Protein AF-A0AAE0RX62-F1 (afdb_monomer)

Radius of gyration: 22.33 Å; Cα contacts (8 Å, |Δi|>4): 60; chains: 1; bounding box: 83×21×32 Å

Structure (mmCIF, N/CA/C/O backbone):
data_AF-A0AAE0RX62-F1
#
_entry.id   AF-A0AAE0RX62-F1
#
loop_
_atom_site.group_PDB
_atom_site.id
_atom_site.type_symbol
_atom_site.label_atom_id
_atom_site.label_alt_id
_atom_site.label_comp_id
_atom_site.label_asym_id
_atom_site.label_entity_id
_atom_site.label_seq_id
_atom_site.pdbx_PDB_ins_code
_atom_site.Cartn_x
_atom_site.Cartn_y
_atom_site.Cartn_z
_atom_site.occupancy
_atom_site.B_iso_or_equiv
_atom_site.auth_seq_id
_atom_site.auth_comp_id
_atom_site.auth_asym_id
_atom_site.auth_atom_id
_atom_site.pdbx_PDB_model_num
ATOM 1 N N . MET A 1 1 ? -15.474 -5.622 -11.673 1.00 45.38 1 MET A N 1
ATOM 2 C CA . MET A 1 1 ? -14.135 -5.740 -11.060 1.00 45.38 1 MET A CA 1
ATOM 3 C C . MET A 1 1 ? -13.183 -6.149 -12.169 1.00 45.38 1 MET A C 1
ATOM 5 O O . MET A 1 1 ? -13.268 -7.277 -12.628 1.00 45.38 1 MET A O 1
ATOM 9 N N . VAL A 1 2 ? -12.400 -5.195 -12.672 1.00 51.94 2 VAL A N 1
ATOM 10 C CA . VAL A 1 2 ? -11.495 -5.334 -13.825 1.00 51.94 2 VAL A CA 1
ATOM 11 C C . VAL A 1 2 ? -10.075 -5.221 -13.276 1.00 51.94 2 VAL A C 1
ATOM 13 O O . VAL A 1 2 ? -9.502 -4.144 -13.262 1.00 51.94 2 VAL A O 1
ATOM 16 N N . LEU A 1 3 ? -9.563 -6.301 -12.684 1.00 55.66 3 LEU A N 1
ATOM 17 C CA . LEU A 1 3 ? -8.191 -6.352 -12.143 1.00 55.66 3 LEU A CA 1
ATOM 18 C C . LEU A 1 3 ? -7.358 -7.472 -12.789 1.00 55.66 3 LEU A C 1
ATOM 20 O O . LEU A 1 3 ? -6.252 -7.754 -12.350 1.00 55.66 3 LEU A O 1
ATOM 24 N N . THR A 1 4 ? -7.900 -8.142 -13.808 1.00 56.38 4 THR A N 1
ATOM 25 C CA . THR A 1 4 ? -7.291 -9.318 -14.453 1.00 56.38 4 THR A CA 1
ATOM 26 C C . THR A 1 4 ? -7.075 -9.134 -15.953 1.00 56.38 4 THR A C 1
ATOM 28 O O . THR A 1 4 ? -6.808 -10.109 -16.646 1.00 56.38 4 THR A O 1
ATOM 31 N N . GLN A 1 5 ? -7.242 -7.920 -16.480 1.00 55.84 5 GLN A N 1
ATOM 32 C CA . GLN A 1 5 ? -7.119 -7.676 -17.913 1.00 55.84 5 GLN A CA 1
ATOM 33 C C . GLN A 1 5 ? -5.679 -7.262 -18.228 1.00 55.84 5 GLN A C 1
ATOM 35 O O . GLN A 1 5 ? -5.209 -6.245 -17.729 1.00 55.84 5 GLN A O 1
ATOM 40 N N . GLU A 1 6 ? -4.985 -8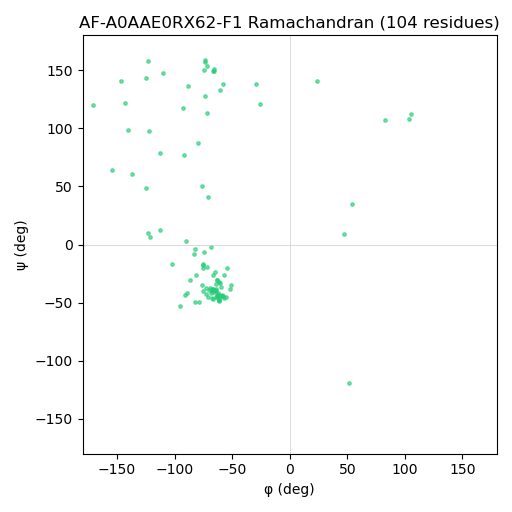.064 -19.038 1.00 57.81 6 GLU A N 1
ATOM 41 C CA . GLU A 1 6 ? -3.573 -7.860 -19.406 1.00 57.81 6 GLU A CA 1
ATOM 42 C C . GLU A 1 6 ? -3.328 -6.620 -20.294 1.00 57.81 6 GLU A C 1
ATOM 44 O O . GLU A 1 6 ? -2.184 -6.293 -20.586 1.00 57.81 6 GLU A O 1
ATOM 49 N N . GLU A 1 7 ? -4.391 -5.899 -20.670 1.00 56.56 7 GLU A N 1
ATOM 50 C CA . GLU A 1 7 ? -4.368 -4.671 -21.476 1.00 56.56 7 GLU A CA 1
ATOM 51 C C . GLU A 1 7 ? -5.082 -3.508 -20.762 1.00 56.56 7 GLU A C 1
ATOM 53 O O . GLU A 1 7 ? -5.941 -2.832 -21.330 1.00 56.56 7 GLU A O 1
ATOM 58 N N . LEU A 1 8 ? -4.778 -3.263 -19.484 1.00 63.25 8 LEU A N 1
ATOM 59 C CA . LEU A 1 8 ? -5.086 -1.950 -18.918 1.00 63.25 8 LEU A CA 1
ATOM 60 C C . LEU A 1 8 ? -4.086 -0.957 -19.529 1.00 63.25 8 LEU A C 1
ATOM 62 O O . LEU A 1 8 ? -2.894 -1.037 -19.249 1.00 63.25 8 LEU A O 1
ATOM 66 N N . CYS A 1 9 ? -4.548 -0.017 -20.358 1.00 65.00 9 CYS A N 1
ATOM 67 C CA . CYS A 1 9 ? -3.745 1.132 -20.808 1.00 65.00 9 CYS A CA 1
ATOM 68 C C . CYS A 1 9 ? -3.517 2.144 -19.669 1.00 65.00 9 CYS A C 1
ATOM 70 O O . CYS A 1 9 ? -3.652 3.346 -19.876 1.00 65.00 9 CYS A O 1
ATOM 72 N N . ALA A 1 10 ? -3.249 1.653 -18.465 1.00 73.94 10 ALA A N 1
ATOM 73 C CA . ALA A 1 10 ? -2.985 2.442 -17.282 1.00 73.94 10 ALA A CA 1
ATOM 74 C C . ALA A 1 10 ? -1.640 2.007 -16.718 1.00 73.94 10 ALA A C 1
ATOM 76 O O . ALA A 1 10 ? -1.283 0.824 -16.776 1.00 73.94 10 ALA A O 1
ATOM 77 N N . SER A 1 11 ? -0.889 2.961 -16.196 1.00 83.50 11 SER A N 1
ATOM 78 C CA . SER A 1 11 ? 0.381 2.652 -15.560 1.00 83.50 11 SER A CA 1
ATOM 79 C C . SER A 1 11 ? 0.144 1.989 -14.193 1.00 83.50 11 SER A C 1
ATOM 81 O O . SER A 1 11 ? -0.924 2.123 -13.591 1.00 83.50 11 SER A O 1
ATOM 83 N N . GLU A 1 12 ? 1.116 1.230 -13.682 1.00 85.19 12 GLU A N 1
ATOM 84 C CA . GLU A 1 12 ? 0.962 0.578 -12.368 1.00 85.19 12 GLU A CA 1
ATOM 85 C C . GLU A 1 12 ? 0.854 1.612 -11.228 1.00 85.19 12 GLU A C 1
ATOM 87 O O . GLU A 1 12 ? 0.240 1.329 -10.199 1.00 85.19 12 GLU A O 1
ATOM 92 N N . GLU A 1 13 ? 1.373 2.831 -11.421 1.00 86.69 13 GLU A N 1
ATOM 93 C CA . GLU A 1 13 ? 1.142 3.990 -10.547 1.00 86.69 13 GLU A CA 1
ATOM 94 C C . GLU A 1 13 ? -0.345 4.359 -10.492 1.00 86.69 13 GLU A C 1
ATOM 96 O O . GLU A 1 13 ? -0.912 4.485 -9.407 1.00 86.69 13 GLU A O 1
ATOM 101 N N . GLU A 1 14 ? -1.009 4.471 -11.645 1.00 86.44 14 GLU A N 1
ATOM 102 C CA . GLU A 1 14 ? -2.439 4.798 -11.718 1.00 86.44 14 GLU A CA 1
ATOM 103 C C . GLU A 1 14 ? -3.302 3.699 -11.093 1.00 86.44 14 GLU A C 1
ATOM 105 O O . GLU A 1 14 ? -4.272 3.984 -10.386 1.00 86.44 14 GLU A O 1
ATOM 110 N N . VAL A 1 15 ? -2.930 2.433 -11.304 1.00 87.44 15 VAL A N 1
ATOM 111 C CA . VAL A 1 15 ? -3.589 1.291 -10.657 1.00 87.44 15 VAL A CA 1
ATOM 112 C C . VAL A 1 15 ? -3.431 1.377 -9.139 1.00 87.44 15 VAL A C 1
ATOM 114 O O . VAL A 1 15 ? -4.405 1.172 -8.409 1.00 87.44 15 VAL A O 1
ATOM 117 N N . TYR A 1 16 ? -2.239 1.717 -8.648 1.00 87.50 16 TYR A N 1
ATOM 118 C CA . TYR A 1 16 ? -1.986 1.879 -7.219 1.00 87.50 16 TYR A CA 1
ATOM 119 C C . TYR A 1 16 ? -2.791 3.034 -6.612 1.00 87.50 16 TYR A C 1
ATOM 121 O O . TYR A 1 16 ? -3.435 2.841 -5.577 1.00 87.50 16 TYR A O 1
ATOM 129 N N . GLU A 1 17 ? -2.839 4.195 -7.264 1.00 88.25 17 GLU A N 1
ATOM 130 C CA . GLU A 1 17 ? -3.657 5.333 -6.825 1.00 88.25 17 GLU A CA 1
ATOM 131 C C . GLU A 1 17 ? -5.150 4.991 -6.796 1.00 88.25 17 GLU A C 1
ATOM 133 O O . GLU A 1 17 ? -5.814 5.172 -5.771 1.00 88.25 17 GLU A O 1
ATOM 138 N N . ALA A 1 18 ? -5.676 4.386 -7.864 1.00 89.12 18 ALA A N 1
ATOM 139 C CA . ALA A 1 18 ? -7.074 3.964 -7.918 1.00 89.12 18 ALA A CA 1
ATOM 140 C C . ALA A 1 18 ? -7.410 2.953 -6.809 1.00 89.12 18 ALA A C 1
ATOM 142 O O . ALA A 1 18 ? -8.492 2.992 -6.213 1.00 89.12 18 ALA A O 1
ATOM 143 N N . MET A 1 19 ? -6.475 2.056 -6.485 1.00 88.12 19 MET A N 1
ATOM 144 C CA . MET A 1 19 ? -6.629 1.117 -5.377 1.00 88.12 19 MET A CA 1
ATOM 145 C C . MET A 1 19 ? -6.579 1.803 -4.011 1.00 88.12 19 MET A C 1
ATOM 147 O O . MET A 1 19 ? -7.355 1.425 -3.127 1.00 88.12 19 MET A O 1
ATOM 151 N N . LYS A 1 20 ? -5.732 2.821 -3.823 1.00 88.12 20 LYS A N 1
ATOM 152 C CA . LYS A 1 20 ? -5.728 3.643 -2.605 1.00 88.12 20 LYS A CA 1
ATOM 153 C C . LYS A 1 20 ? -7.052 4.365 -2.422 1.00 88.12 20 LYS A C 1
ATOM 155 O O . LYS A 1 20 ? -7.623 4.301 -1.333 1.00 88.12 20 LYS A O 1
ATOM 160 N N . ASP A 1 21 ? -7.579 4.985 -3.468 1.00 89.62 21 ASP A N 1
ATOM 161 C CA . ASP A 1 21 ? -8.858 5.693 -3.408 1.00 89.62 21 ASP A CA 1
ATOM 162 C C . ASP A 1 21 ? -10.026 4.748 -3.147 1.00 89.62 21 ASP A C 1
ATOM 164 O O . ASP A 1 21 ? -10.878 5.022 -2.293 1.00 89.62 21 ASP A O 1
ATOM 168 N N . TRP A 1 22 ? -10.021 3.575 -3.781 1.00 90.44 22 TRP A N 1
ATOM 169 C CA . TRP A 1 22 ? -10.979 2.524 -3.462 1.00 90.44 22 TRP A CA 1
ATOM 170 C C . TRP A 1 22 ? -10.880 2.098 -1.993 1.00 90.44 22 TRP A C 1
ATOM 172 O O . TRP A 1 22 ? -11.905 1.986 -1.318 1.00 90.44 22 TRP A O 1
ATOM 182 N N . ALA A 1 23 ? -9.669 1.908 -1.464 1.00 89.00 23 ALA A N 1
ATOM 183 C CA . ALA A 1 23 ? -9.458 1.516 -0.075 1.00 89.00 23 ALA A CA 1
ATOM 184 C C . ALA A 1 23 ? -9.886 2.612 0.912 1.00 89.00 23 ALA A C 1
ATOM 186 O O . ALA A 1 23 ? -10.492 2.300 1.938 1.00 89.00 23 ALA A O 1
ATOM 187 N N . ARG A 1 24 ? -9.641 3.891 0.602 1.00 89.69 24 ARG A N 1
ATOM 188 C CA . ARG A 1 24 ? -10.120 5.041 1.388 1.00 89.69 24 ARG A CA 1
ATOM 189 C C . ARG A 1 24 ? -11.641 5.082 1.422 1.00 89.69 24 ARG A C 1
ATOM 191 O O . ARG A 1 24 ? -12.220 5.175 2.504 1.00 89.69 24 ARG A O 1
ATOM 198 N N . ASN A 1 25 ? -12.289 4.934 0.269 1.00 90.25 25 ASN A N 1
ATOM 199 C CA . ASN A 1 25 ? -13.744 4.890 0.195 1.00 90.25 25 ASN A CA 1
ATOM 200 C C . ASN A 1 25 ? -14.301 3.671 0.947 1.00 90.25 25 ASN A C 1
ATOM 202 O O . ASN A 1 25 ? -15.226 3.800 1.737 1.00 90.25 25 ASN A O 1
ATOM 206 N N . ALA A 1 26 ? -13.701 2.492 0.790 1.00 88.94 26 ALA A N 1
ATOM 207 C CA . ALA A 1 26 ? -14.105 1.291 1.516 1.00 88.94 26 ALA A CA 1
ATOM 208 C C . ALA A 1 26 ? -13.906 1.418 3.041 1.00 88.94 26 ALA A C 1
ATOM 210 O O . ALA A 1 26 ? -14.730 0.912 3.803 1.00 88.94 26 ALA A O 1
ATOM 211 N N . CYS A 1 27 ? -12.869 2.125 3.501 1.00 89.31 27 CYS A N 1
ATOM 212 C CA . CYS A 1 27 ? -12.710 2.507 4.906 1.00 89.31 27 CYS A CA 1
ATOM 213 C C . CYS A 1 27 ? -13.839 3.440 5.369 1.00 89.31 27 CYS A C 1
ATOM 215 O O . CYS A 1 27 ? -14.437 3.187 6.415 1.00 89.31 27 CYS A O 1
ATOM 217 N N . ALA A 1 28 ? -14.189 4.455 4.571 1.00 90.19 28 ALA A N 1
ATOM 218 C CA . ALA A 1 28 ? -15.294 5.368 4.867 1.00 90.19 28 ALA A CA 1
ATOM 219 C C . ALA A 1 28 ? -16.645 4.635 4.948 1.00 90.19 28 ALA A C 1
ATOM 221 O O . ALA A 1 28 ? -17.394 4.827 5.902 1.00 90.19 28 ALA A O 1
ATOM 222 N N . GLN A 1 29 ? -16.918 3.710 4.021 1.00 89.94 29 GLN A N 1
ATOM 223 C CA . GLN A 1 29 ? -18.121 2.864 4.036 1.00 89.94 29 GLN A CA 1
ATOM 224 C C . GLN A 1 29 ? -18.201 1.972 5.284 1.00 89.94 29 GLN A C 1
ATOM 226 O O . GLN A 1 29 ? -19.284 1.671 5.775 1.00 89.94 29 GLN A O 1
ATOM 231 N N . ARG A 1 30 ? -17.050 1.541 5.809 1.00 87.56 30 ARG A N 1
ATOM 232 C CA . ARG A 1 30 ? -16.946 0.723 7.028 1.00 87.56 30 ARG A CA 1
ATOM 233 C C . ARG A 1 30 ? -16.814 1.558 8.303 1.00 87.56 30 ARG A C 1
ATOM 235 O O . ARG A 1 30 ? -16.662 0.982 9.376 1.00 87.56 30 ARG A O 1
ATOM 242 N N . ASN A 1 31 ? -16.874 2.884 8.185 1.00 88.31 31 ASN A N 1
ATOM 243 C CA . ASN A 1 31 ? -16.732 3.843 9.277 1.00 88.31 31 ASN A CA 1
ATOM 244 C C . ASN A 1 31 ? -15.436 3.650 10.098 1.00 88.31 31 ASN A C 1
ATOM 246 O O . ASN A 1 31 ? -15.416 3.816 11.317 1.00 88.31 31 ASN A O 1
ATOM 250 N N . ILE A 1 32 ? -14.350 3.256 9.424 1.00 89.25 32 ILE A N 1
ATOM 251 C CA . ILE A 1 32 ? -13.017 3.069 10.010 1.00 89.25 32 ILE A CA 1
ATOM 252 C C . ILE A 1 32 ? -12.062 4.156 9.517 1.00 89.25 32 ILE A C 1
ATOM 254 O O . ILE A 1 32 ? -12.141 4.607 8.376 1.00 89.25 32 ILE A O 1
ATOM 258 N N . LEU A 1 33 ? -11.115 4.549 10.370 1.00 87.31 33 LEU A N 1
ATOM 259 C CA . LEU A 1 33 ? -10.079 5.519 10.010 1.00 87.31 33 LEU A CA 1
ATOM 260 C C . LEU A 1 33 ? -9.228 4.999 8.846 1.00 87.31 33 LEU A C 1
ATOM 262 O O . LEU A 1 33 ? -8.727 3.873 8.897 1.00 87.31 33 LEU A O 1
ATOM 266 N N . SER A 1 34 ? -8.990 5.841 7.843 1.00 84.44 34 SER A N 1
ATOM 267 C CA . SER A 1 34 ? -8.138 5.566 6.678 1.00 84.44 34 SER A CA 1
ATOM 268 C C . SER A 1 34 ? -6.639 5.638 7.013 1.00 84.44 34 SER A C 1
ATOM 270 O O . SER A 1 34 ? -5.871 6.329 6.354 1.00 84.44 34 SER A O 1
ATOM 272 N N . SER A 1 35 ? -6.222 4.942 8.071 1.00 86.00 35 SER A N 1
ATOM 273 C CA . SER A 1 35 ? -4.810 4.714 8.399 1.00 86.00 35 SER A CA 1
ATOM 274 C C . SER A 1 35 ? -4.210 3.669 7.452 1.00 86.00 35 SER A C 1
ATOM 276 O O . SER A 1 35 ? -4.918 2.743 7.050 1.00 86.00 35 SER A O 1
ATOM 278 N N . GLY A 1 36 ? -2.908 3.751 7.158 1.00 83.00 36 GLY A N 1
ATOM 279 C CA . GLY A 1 36 ? -2.193 2.788 6.305 1.00 83.00 36 GLY A CA 1
ATOM 280 C C . GLY A 1 36 ? -2.395 1.321 6.710 1.00 83.00 36 GLY A C 1
ATOM 281 O O . GLY A 1 36 ? -2.562 0.453 5.855 1.00 83.00 36 GLY A O 1
ATOM 282 N N . GLU A 1 37 ? -2.508 1.031 8.011 1.00 84.94 37 GLU A N 1
ATOM 283 C CA . GLU A 1 37 ? -2.816 -0.323 8.501 1.00 84.94 37 GLU A CA 1
ATOM 284 C C . GLU A 1 37 ? -4.233 -0.786 8.141 1.00 84.94 37 GLU A C 1
ATOM 286 O O . GLU A 1 37 ? -4.451 -1.954 7.813 1.00 84.94 37 GLU A O 1
ATOM 291 N N . ASN A 1 38 ? -5.211 0.118 8.197 1.00 86.75 38 ASN A N 1
ATOM 292 C CA . ASN A 1 38 ? -6.597 -0.190 7.855 1.00 86.75 38 ASN A CA 1
ATOM 293 C C . ASN A 1 38 ? -6.771 -0.298 6.342 1.00 86.75 38 ASN A C 1
ATOM 295 O O . ASN A 1 38 ? -7.421 -1.234 5.881 1.00 86.75 38 ASN A O 1
ATOM 299 N N . LEU A 1 39 ? -6.114 0.575 5.575 1.00 86.50 39 LEU A N 1
ATOM 300 C CA . LEU A 1 39 ? -6.032 0.461 4.120 1.00 86.50 39 LEU A CA 1
ATOM 301 C C . LEU A 1 39 ? -5.430 -0.890 3.729 1.00 86.50 39 LEU A C 1
ATOM 303 O O . LEU A 1 39 ? -6.021 -1.607 2.928 1.00 86.50 39 LEU A O 1
ATOM 307 N N . ARG A 1 40 ? -4.338 -1.313 4.378 1.00 87.44 40 ARG A N 1
ATOM 308 C CA . ARG A 1 40 ? -3.751 -2.644 4.174 1.00 87.44 40 ARG A CA 1
ATOM 309 C C . ARG A 1 40 ? -4.733 -3.774 4.485 1.00 87.44 40 ARG A C 1
ATOM 311 O O . ARG A 1 40 ? -4.798 -4.736 3.725 1.00 87.44 40 ARG A O 1
ATOM 318 N N . LYS A 1 41 ? -5.499 -3.689 5.578 1.00 87.38 41 LYS A N 1
ATOM 319 C CA . LYS A 1 41 ? -6.519 -4.701 5.924 1.00 87.38 41 LYS A CA 1
ATOM 320 C C . LYS A 1 41 ? -7.644 -4.768 4.893 1.00 87.38 41 LYS A C 1
ATOM 322 O O . LYS A 1 41 ? -8.129 -5.856 4.602 1.00 87.38 41 LYS A O 1
ATOM 327 N N . VAL A 1 42 ? -8.059 -3.621 4.362 1.00 88.88 42 VAL A N 1
ATOM 328 C CA . VAL A 1 42 ? -9.122 -3.523 3.354 1.00 88.88 42 VAL A CA 1
ATOM 329 C C . VAL A 1 42 ? -8.643 -4.019 1.991 1.00 88.88 42 VAL A C 1
ATOM 331 O O . VAL A 1 42 ? -9.360 -4.772 1.337 1.00 88.88 42 VAL A O 1
ATOM 334 N N . LEU A 1 43 ? -7.424 -3.655 1.595 1.00 87.06 43 LEU A N 1
ATOM 335 C CA . LEU A 1 43 ? -6.784 -4.120 0.365 1.00 87.06 43 LEU A CA 1
ATOM 336 C C . LEU A 1 43 ? -6.468 -5.618 0.425 1.00 87.06 43 LEU A C 1
ATOM 338 O O . LEU A 1 43 ? -6.665 -6.332 -0.555 1.00 87.06 43 LEU A O 1
ATOM 342 N N . GLY A 1 44 ? -6.008 -6.115 1.574 1.00 86.94 44 GLY A N 1
ATOM 343 C CA . GLY A 1 44 ? -5.775 -7.535 1.820 1.00 86.94 44 GLY A CA 1
ATOM 344 C C . GLY A 1 44 ? -4.925 -8.190 0.728 1.00 86.94 44 GLY A C 1
ATOM 345 O O . GLY A 1 44 ? -3.778 -7.810 0.507 1.00 86.94 44 GLY A O 1
ATOM 346 N N . GLY A 1 45 ? -5.496 -9.186 0.046 1.00 83.75 45 GLY A N 1
ATOM 347 C CA . GLY A 1 45 ? -4.836 -9.913 -1.044 1.00 83.75 45 GLY A CA 1
ATOM 348 C C . GLY A 1 45 ? -4.745 -9.151 -2.369 1.00 83.75 45 GLY A C 1
ATOM 349 O O . GLY A 1 45 ? -3.928 -9.519 -3.209 1.00 83.75 45 GLY A O 1
ATOM 350 N N . LEU A 1 46 ? -5.525 -8.079 -2.552 1.00 84.62 46 LEU A N 1
ATOM 351 C CA . LEU A 1 46 ? -5.504 -7.278 -3.779 1.00 84.62 46 LEU A CA 1
ATOM 352 C C . LEU A 1 46 ? -4.166 -6.548 -3.959 1.00 84.62 46 LEU A C 1
ATOM 354 O O . LEU A 1 46 ? -3.737 -6.317 -5.081 1.00 84.62 46 LEU A O 1
ATOM 358 N N . LEU A 1 47 ? -3.462 -6.265 -2.859 1.00 84.50 47 LEU A N 1
ATOM 359 C CA . LEU A 1 47 ? -2.107 -5.704 -2.866 1.00 84.50 47 LEU A CA 1
ATOM 360 C C . LEU A 1 47 ? -1.092 -6.550 -3.645 1.00 84.50 47 LEU A C 1
ATOM 362 O O . LEU A 1 47 ? -0.103 -6.011 -4.123 1.00 84.50 47 LEU A O 1
ATOM 366 N N . ASN A 1 48 ? -1.316 -7.861 -3.768 1.00 82.56 48 ASN A N 1
ATOM 367 C CA . ASN A 1 48 ? -0.426 -8.747 -4.520 1.00 82.56 48 ASN A CA 1
ATOM 368 C C . ASN A 1 48 ? -0.711 -8.743 -6.031 1.00 82.56 48 ASN A C 1
ATOM 370 O O . ASN A 1 48 ? 0.035 -9.370 -6.776 1.00 82.56 48 ASN A O 1
ATOM 374 N N . LEU A 1 49 ? -1.796 -8.097 -6.472 1.00 83.62 49 LEU A N 1
ATOM 375 C CA . LEU A 1 49 ? -2.125 -7.960 -7.892 1.00 83.62 49 LEU A CA 1
ATOM 376 C C . LEU A 1 49 ? -1.344 -6.814 -8.545 1.00 83.62 49 LEU A C 1
ATOM 378 O O . LEU A 1 49 ? -1.075 -6.879 -9.739 1.00 83.62 49 LEU A O 1
ATOM 382 N N . ILE A 1 50 ? -0.953 -5.810 -7.752 1.00 85.44 50 ILE A N 1
ATOM 383 C CA . ILE A 1 50 ? -0.177 -4.649 -8.201 1.00 85.44 50 ILE A CA 1
ATOM 384 C C . ILE A 1 50 ? 1.269 -5.073 -8.450 1.00 85.44 50 ILE A C 1
ATOM 386 O O . ILE A 1 50 ? 1.927 -5.653 -7.573 1.00 85.44 50 ILE A O 1
ATOM 390 N N . ARG A 1 51 ? 1.797 -4.761 -9.633 1.00 85.00 51 ARG A N 1
ATOM 391 C CA . ARG A 1 51 ? 3.166 -5.117 -10.016 1.00 85.00 51 ARG A CA 1
ATOM 392 C C . ARG A 1 51 ? 4.122 -3.985 -9.653 1.00 85.00 51 ARG A C 1
ATOM 394 O O . ARG A 1 51 ? 4.637 -3.284 -10.517 1.00 85.00 51 ARG A O 1
ATOM 401 N N . PHE A 1 52 ? 4.461 -3.882 -8.366 1.00 83.88 52 PHE A N 1
ATOM 402 C CA . PHE A 1 52 ? 5.432 -2.894 -7.857 1.00 83.88 52 PHE A CA 1
ATOM 403 C C . PHE A 1 52 ? 6.802 -2.925 -8.557 1.00 83.88 52 PHE A C 1
ATOM 405 O O . PHE A 1 52 ? 7.541 -1.955 -8.490 1.00 83.88 52 PHE A O 1
ATOM 412 N N . SER A 1 53 ? 7.156 -4.031 -9.220 1.00 80.56 53 SER A N 1
ATOM 413 C CA . SER A 1 53 ? 8.403 -4.170 -9.984 1.00 80.56 53 SER A CA 1
ATOM 414 C C . SER A 1 53 ? 8.439 -3.374 -11.293 1.00 80.56 53 SER A C 1
ATOM 416 O O . SER A 1 53 ? 9.515 -3.229 -11.862 1.00 80.56 53 SER A O 1
ATOM 418 N N . VAL A 1 54 ? 7.279 -2.967 -11.814 1.00 83.00 54 VAL A N 1
ATOM 419 C CA . VAL A 1 54 ? 7.145 -2.239 -13.091 1.00 83.00 54 VAL A CA 1
ATOM 420 C C . VAL A 1 54 ? 6.924 -0.740 -12.855 1.00 83.00 54 VAL A C 1
ATOM 422 O O . VAL A 1 54 ? 7.132 0.058 -13.760 1.00 83.00 54 VAL A O 1
ATOM 4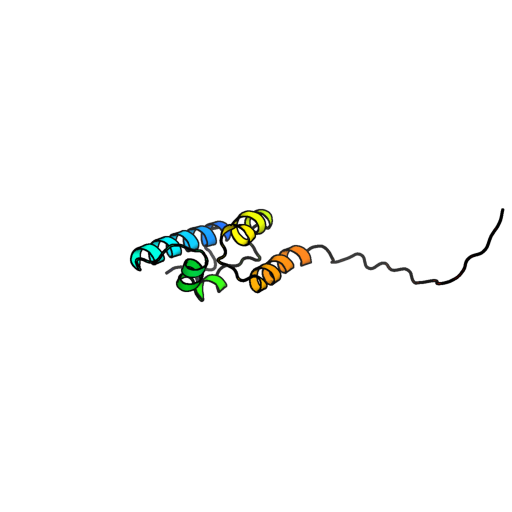25 N N . MET A 1 55 ? 6.538 -0.375 -11.632 1.00 84.75 55 MET A N 1
ATOM 426 C CA . MET A 1 55 ? 6.343 0.999 -11.178 1.00 84.75 55 MET A CA 1
ATOM 427 C C . MET A 1 55 ? 7.667 1.779 -11.163 1.00 84.75 55 MET A C 1
ATOM 429 O O . MET A 1 55 ? 8.719 1.192 -10.904 1.00 84.75 55 MET A O 1
ATOM 433 N N . ASP A 1 56 ? 7.626 3.092 -11.392 1.00 86.44 56 ASP A N 1
ATOM 434 C CA . ASP A 1 56 ? 8.808 3.954 -11.320 1.00 86.44 56 ASP A CA 1
ATOM 435 C C . ASP A 1 56 ? 9.479 3.897 -9.938 1.00 86.44 56 ASP A C 1
ATOM 437 O O . ASP A 1 56 ? 8.829 3.902 -8.888 1.00 86.44 56 ASP A O 1
ATOM 441 N N . GLN A 1 57 ? 10.812 3.849 -9.937 1.00 84.25 57 GLN A N 1
ATOM 442 C CA . GLN A 1 57 ? 11.592 3.683 -8.714 1.00 84.25 57 GLN A CA 1
ATOM 443 C C . GLN A 1 57 ? 11.482 4.891 -7.777 1.00 84.25 57 GLN A C 1
ATOM 445 O O . GLN A 1 57 ? 11.435 4.704 -6.558 1.00 84.25 57 GLN A O 1
ATOM 450 N N . ASN A 1 58 ? 11.471 6.110 -8.324 1.00 84.75 58 ASN A N 1
ATOM 451 C CA . ASN A 1 58 ? 11.390 7.327 -7.519 1.00 84.75 58 ASN A CA 1
ATOM 452 C C . ASN A 1 58 ? 9.989 7.447 -6.926 1.00 84.75 58 ASN A C 1
ATOM 454 O O . ASN A 1 58 ? 9.855 7.622 -5.719 1.00 84.75 58 ASN A O 1
ATOM 458 N N . TYR A 1 59 ? 8.957 7.210 -7.740 1.00 85.94 59 TYR A N 1
ATOM 459 C CA . TYR A 1 59 ? 7.578 7.154 -7.258 1.00 85.94 59 TYR A CA 1
ATOM 460 C C . TYR A 1 59 ? 7.397 6.089 -6.163 1.00 85.94 59 TYR A C 1
ATOM 462 O O . TYR A 1 59 ? 6.816 6.357 -5.112 1.00 85.94 59 TYR A O 1
ATOM 470 N N . PHE A 1 60 ? 7.954 4.887 -6.346 1.00 85.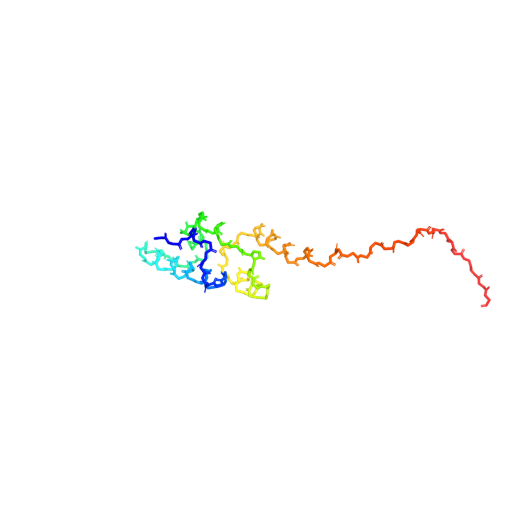94 60 PHE A N 1
ATOM 471 C CA . PHE A 1 60 ? 7.894 3.845 -5.323 1.00 85.94 60 PHE A CA 1
ATOM 472 C C . PHE A 1 60 ? 8.600 4.261 -4.024 1.00 85.94 60 PHE A C 1
ATOM 474 O O . PHE A 1 60 ? 8.100 3.972 -2.935 1.00 85.94 60 PHE A O 1
ATOM 481 N N . ALA A 1 61 ? 9.764 4.906 -4.111 1.00 82.94 61 ALA A N 1
ATOM 482 C CA . ALA A 1 61 ? 10.512 5.345 -2.938 1.00 82.94 61 ALA A CA 1
ATOM 483 C C . ALA A 1 61 ? 9.772 6.450 -2.169 1.00 82.94 61 ALA A C 1
ATOM 485 O O . ALA A 1 61 ? 9.624 6.334 -0.950 1.00 82.94 61 ALA A O 1
ATOM 486 N N . ASP A 1 62 ? 9.279 7.463 -2.876 1.00 83.38 62 ASP A N 1
ATOM 487 C CA . ASP A 1 62 ? 8.692 8.660 -2.278 1.00 83.38 62 ASP A CA 1
ATOM 488 C C . ASP A 1 62 ? 7.257 8.408 -1.789 1.00 83.38 62 ASP A C 1
ATOM 490 O O . ASP A 1 62 ? 6.952 8.633 -0.616 1.00 83.38 62 ASP A O 1
ATOM 494 N N . GLU A 1 63 ? 6.398 7.833 -2.631 1.00 81.88 63 GLU A N 1
ATOM 495 C CA . GLU A 1 63 ? 4.961 7.709 -2.348 1.00 81.88 63 GLU A CA 1
ATOM 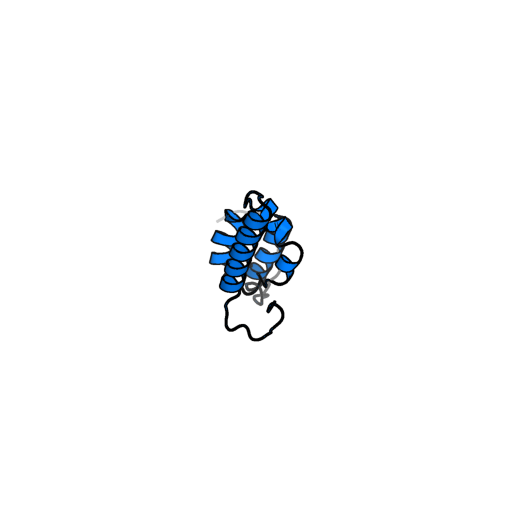496 C C . GLU A 1 63 ? 4.620 6.387 -1.639 1.00 81.88 63 GLU A C 1
ATOM 498 O O . GLU A 1 63 ? 3.887 6.346 -0.649 1.00 81.88 63 GLU A O 1
ATOM 503 N N . VAL A 1 64 ? 5.191 5.265 -2.090 1.00 80.88 64 VAL A N 1
ATOM 504 C CA . VAL A 1 64 ? 4.793 3.927 -1.608 1.00 80.88 64 VAL A CA 1
ATOM 505 C C . VAL A 1 64 ? 5.605 3.486 -0.382 1.00 80.88 64 VAL A C 1
ATOM 507 O O . VAL A 1 64 ? 5.085 2.877 0.566 1.00 80.88 64 VAL A O 1
ATOM 510 N N . ALA A 1 65 ? 6.915 3.741 -0.387 1.00 76.31 65 ALA A N 1
ATOM 511 C CA . ALA A 1 65 ? 7.829 3.243 0.633 1.00 76.31 65 ALA A CA 1
ATOM 512 C C . ALA A 1 65 ? 7.920 4.156 1.859 1.00 76.31 65 ALA A C 1
ATOM 514 O O . ALA A 1 65 ? 8.129 3.632 2.959 1.00 76.31 65 ALA A O 1
ATOM 515 N N . ILE A 1 66 ? 7.748 5.468 1.717 1.00 71.75 66 ILE A N 1
ATOM 516 C CA . ILE A 1 66 ? 7.852 6.409 2.838 1.00 71.75 66 ILE A CA 1
ATOM 517 C C . ILE A 1 66 ? 6.472 6.705 3.429 1.00 71.75 66 ILE A C 1
ATOM 519 O O . ILE A 1 66 ? 6.286 6.487 4.631 1.00 71.75 66 ILE A O 1
ATOM 523 N N . ASP A 1 67 ? 5.505 7.113 2.608 1.00 68.69 67 ASP A N 1
ATOM 524 C CA . ASP A 1 67 ? 4.273 7.733 3.107 1.00 68.69 67 ASP A CA 1
ATOM 525 C C . ASP A 1 67 ? 3.219 6.712 3.571 1.00 68.69 67 ASP A C 1
ATOM 527 O O . ASP A 1 67 ? 2.730 6.739 4.704 1.00 68.69 67 ASP A O 1
ATOM 531 N N . ASP A 1 68 ? 2.928 5.705 2.747 1.00 67.50 68 ASP A N 1
ATOM 532 C CA . ASP A 1 68 ? 1.639 5.022 2.870 1.00 67.50 68 ASP A CA 1
ATOM 533 C C . ASP A 1 68 ? 1.491 4.046 4.059 1.00 67.50 68 ASP A C 1
ATOM 535 O O . ASP A 1 68 ? 0.377 3.672 4.419 1.00 67.50 68 ASP A O 1
ATOM 539 N N . LYS A 1 69 ? 2.565 3.567 4.708 1.00 76.12 69 LYS A N 1
ATOM 540 C CA . LYS A 1 69 ? 2.531 2.447 5.702 1.00 76.12 69 LYS A CA 1
ATOM 541 C C . LYS A 1 69 ? 1.720 1.201 5.259 1.00 76.12 69 LYS A C 1
ATOM 543 O O . LYS A 1 69 ? 1.528 0.279 6.051 1.00 76.12 69 LYS A O 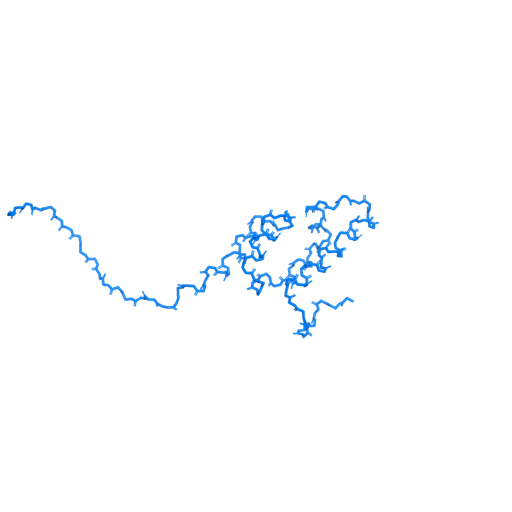1
ATOM 548 N N . ILE A 1 70 ? 1.287 1.134 3.999 1.00 84.19 70 ILE A N 1
ATOM 549 C CA . ILE A 1 70 ? 0.473 0.058 3.432 1.00 84.19 70 ILE A CA 1
ATOM 550 C C . ILE A 1 70 ? 1.328 -1.194 3.250 1.00 84.19 70 ILE A C 1
ATOM 552 O O . ILE A 1 70 ? 0.846 -2.300 3.481 1.00 84.19 70 ILE A O 1
ATOM 556 N N . LEU A 1 71 ? 2.599 -1.047 2.864 1.00 83.50 71 LEU A N 1
ATOM 557 C CA . LEU A 1 71 ? 3.532 -2.159 2.698 1.00 83.50 71 LEU A CA 1
ATOM 558 C C . LEU A 1 71 ? 4.266 -2.507 3.995 1.00 83.50 71 LEU A C 1
ATOM 560 O O . LEU A 1 71 ? 4.818 -1.642 4.678 1.00 83.50 71 LEU A O 1
ATOM 564 N N . ASN A 1 72 ? 4.373 -3.808 4.275 1.00 82.88 72 ASN A N 1
ATOM 565 C CA . ASN A 1 72 ? 5.211 -4.294 5.367 1.00 82.88 72 ASN A CA 1
ATOM 566 C C . ASN A 1 72 ? 6.697 -4.026 5.066 1.00 82.88 72 ASN A C 1
ATOM 568 O O . ASN A 1 72 ? 7.102 -4.140 3.906 1.00 82.88 72 ASN A O 1
ATOM 572 N N . PRO A 1 73 ? 7.553 -3.809 6.085 1.00 80.38 73 PRO A N 1
ATOM 573 C CA . PRO A 1 73 ? 8.991 -3.596 5.884 1.00 80.38 73 PRO A CA 1
ATOM 574 C C . PRO A 1 73 ? 9.652 -4.683 5.025 1.00 80.38 73 PRO A C 1
ATOM 576 O O . PRO A 1 73 ? 10.463 -4.396 4.149 1.00 80.38 73 PRO A O 1
ATOM 579 N N . ARG A 1 74 ? 9.235 -5.943 5.203 1.00 79.88 74 ARG A N 1
ATOM 580 C CA . ARG A 1 74 ? 9.720 -7.070 4.395 1.00 79.88 74 ARG A CA 1
ATOM 581 C C . ARG A 1 74 ? 9.335 -6.953 2.917 1.00 79.88 74 ARG A C 1
ATOM 583 O O . ARG A 1 74 ? 10.149 -7.281 2.065 1.00 79.88 74 ARG A O 1
ATOM 590 N N . GLN A 1 75 ? 8.119 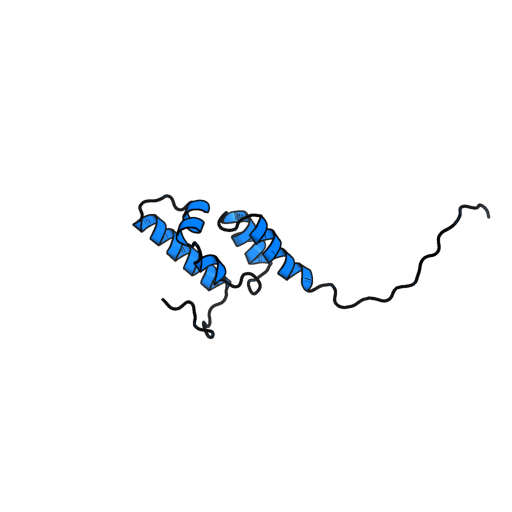-6.494 2.618 1.00 80.69 75 GLN A N 1
ATOM 591 C CA . GLN A 1 75 ? 7.669 -6.279 1.240 1.00 80.69 75 GLN A CA 1
ATOM 592 C C . GLN A 1 75 ? 8.429 -5.118 0.597 1.00 80.69 75 GLN A C 1
ATOM 594 O O . GLN A 1 75 ? 8.907 -5.273 -0.519 1.00 80.69 75 GLN A O 1
ATOM 599 N N . LYS A 1 76 ? 8.650 -4.021 1.336 1.00 81.69 76 LYS A N 1
ATOM 600 C CA . LYS A 1 76 ? 9.472 -2.892 0.871 1.00 81.69 76 LYS A CA 1
ATOM 601 C C . LYS A 1 76 ? 10.875 -3.343 0.450 1.00 81.69 76 LYS A C 1
ATOM 603 O O . LYS A 1 76 ? 11.320 -2.979 -0.628 1.00 81.69 76 LYS A O 1
ATOM 608 N N . ILE A 1 77 ? 11.527 -4.198 1.245 1.00 79.75 77 ILE A N 1
ATOM 609 C CA . ILE A 1 77 ? 12.854 -4.759 0.919 1.00 79.75 77 ILE A CA 1
ATOM 610 C C . ILE A 1 77 ? 12.810 -5.676 -0.312 1.00 79.75 77 ILE A C 1
ATOM 612 O O . ILE A 1 77 ? 13.752 -5.703 -1.098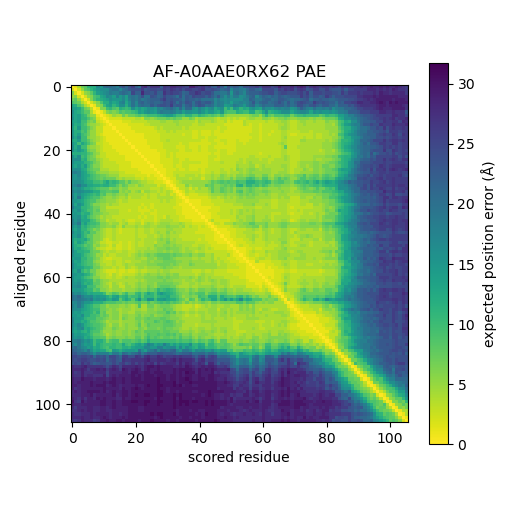 1.00 79.75 77 ILE A O 1
ATOM 616 N N . ILE A 1 78 ? 11.761 -6.487 -0.463 1.00 80.75 78 ILE A N 1
ATOM 617 C CA . ILE A 1 78 ? 11.642 -7.403 -1.606 1.00 80.75 78 ILE A CA 1
ATOM 618 C C . ILE A 1 78 ? 11.452 -6.610 -2.899 1.00 80.75 78 ILE A C 1
ATOM 620 O O . ILE A 1 78 ? 12.146 -6.879 -3.872 1.00 80.75 78 ILE A O 1
ATOM 624 N N . PHE A 1 79 ? 10.563 -5.618 -2.898 1.00 80.31 79 PHE A N 1
ATOM 625 C CA . PHE A 1 79 ? 10.316 -4.799 -4.080 1.00 80.31 79 PHE A CA 1
ATOM 626 C C . PHE A 1 79 ? 11.501 -3.885 -4.396 1.00 80.31 79 PHE A C 1
ATOM 628 O O . PHE A 1 79 ? 11.890 -3.801 -5.554 1.00 80.31 79 PHE A O 1
ATOM 635 N N . SER A 1 80 ? 12.163 -3.303 -3.386 1.00 73.12 80 SER A N 1
ATOM 636 C CA . SER A 1 80 ? 13.354 -2.472 -3.610 1.00 73.12 80 SER A CA 1
ATOM 637 C C . SER A 1 80 ? 14.504 -3.240 -4.275 1.00 73.12 80 SER A C 1
ATOM 639 O O . SER A 1 80 ? 15.238 -2.683 -5.089 1.00 73.12 80 SER A O 1
ATOM 641 N N . LYS A 1 81 ? 14.645 -4.543 -3.993 1.00 74.94 81 LYS A N 1
ATOM 642 C CA . LYS A 1 81 ? 15.650 -5.399 -4.642 1.00 74.94 81 LYS A CA 1
ATOM 643 C C . LYS A 1 81 ? 15.441 -5.545 -6.147 1.00 74.94 81 LYS A C 1
ATOM 645 O O . LYS A 1 81 ? 16.441 -5.677 -6.846 1.00 74.94 81 LYS A O 1
ATOM 650 N N . ASN A 1 82 ? 14.199 -5.486 -6.632 1.00 71.50 82 ASN A N 1
ATOM 651 C CA . ASN A 1 82 ? 13.911 -5.579 -8.066 1.00 71.50 82 ASN A CA 1
ATOM 652 C C . ASN A 1 82 ? 14.530 -4.405 -8.841 1.00 71.50 82 ASN A C 1
ATOM 654 O O . ASN A 1 82 ? 14.981 -4.586 -9.968 1.00 71.50 82 ASN A O 1
ATOM 658 N N . PHE A 1 83 ? 14.644 -3.238 -8.205 1.00 65.44 83 PHE A N 1
ATOM 659 C CA . PHE A 1 83 ? 15.313 -2.072 -8.781 1.00 65.44 83 PHE A CA 1
ATOM 660 C C . PHE A 1 83 ? 16.845 -2.193 -8.741 1.00 65.44 83 PHE A C 1
ATOM 662 O O . PHE A 1 83 ? 17.534 -1.786 -9.673 1.00 65.44 83 PHE A O 1
ATOM 669 N N . CYS A 1 84 ? 17.405 -2.820 -7.700 1.00 63.16 84 CYS A N 1
ATOM 670 C CA . CYS A 1 84 ? 18.857 -2.998 -7.573 1.00 63.16 84 CYS A CA 1
ATOM 671 C C . CYS A 1 84 ? 19.445 -4.082 -8.496 1.00 63.16 84 CYS A C 1
ATOM 673 O O . CYS A 1 84 ? 20.648 -4.070 -8.751 1.00 63.16 84 CYS A O 1
ATOM 675 N N . THR A 1 85 ? 18.650 -5.029 -9.002 1.00 54.41 85 THR A N 1
ATOM 676 C CA . THR A 1 85 ? 19.156 -6.128 -9.850 1.00 54.41 85 THR A CA 1
ATOM 677 C C . THR A 1 85 ? 19.521 -5.727 -11.283 1.00 54.41 85 THR A C 1
ATOM 679 O O . THR A 1 85 ? 20.111 -6.537 -11.994 1.00 54.41 85 THR A O 1
ATOM 682 N N . VAL A 1 86 ? 19.245 -4.492 -11.716 1.00 54.38 86 VAL A N 1
ATOM 683 C CA . VAL A 1 86 ? 19.528 -4.041 -13.095 1.00 54.38 86 VAL A CA 1
ATOM 684 C C . VAL A 1 86 ? 20.990 -3.593 -13.310 1.00 54.38 86 VAL A C 1
ATOM 686 O O . VAL A 1 86 ? 21.389 -3.358 -14.444 1.00 54.38 86 VAL A O 1
ATOM 689 N N . THR A 1 87 ? 21.859 -3.550 -12.287 1.00 41.47 87 THR A N 1
ATOM 690 C CA . THR A 1 87 ? 23.226 -2.987 -12.443 1.00 41.47 87 THR A CA 1
ATOM 691 C C . THR A 1 87 ? 24.411 -3.953 -12.325 1.00 41.47 87 THR A C 1
ATOM 693 O O . THR A 1 87 ? 25.546 -3.488 -12.306 1.00 41.47 87 THR A O 1
ATOM 696 N N . TRP A 1 88 ? 24.220 -5.280 -12.340 1.00 40.75 88 TRP A N 1
ATOM 697 C CA . TRP A 1 88 ? 25.361 -6.222 -12.370 1.00 40.75 8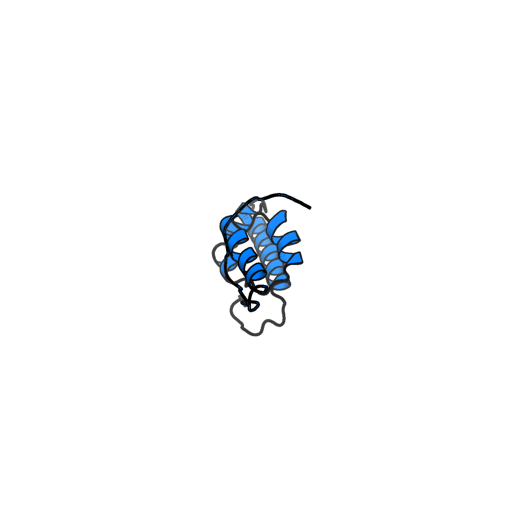8 TRP A CA 1
ATOM 698 C C . TRP A 1 88 ? 25.190 -7.405 -13.334 1.00 40.75 88 TRP A C 1
ATOM 700 O O . TRP A 1 88 ? 25.275 -8.567 -12.950 1.00 40.75 88 TRP A O 1
ATOM 710 N N . THR A 1 89 ? 25.036 -7.104 -14.623 1.00 44.22 89 THR A N 1
ATOM 711 C CA . THR A 1 89 ? 25.372 -8.033 -15.722 1.00 44.22 89 THR A CA 1
ATOM 712 C C . THR A 1 89 ? 26.011 -7.162 -16.815 1.00 44.22 89 THR A C 1
ATOM 714 O O . THR A 1 89 ? 25.290 -6.444 -17.484 1.00 44.22 89 THR A O 1
ATOM 717 N N . GLN A 1 90 ? 27.320 -7.016 -17.034 1.00 50.53 90 GLN A N 1
ATOM 718 C CA . GLN A 1 90 ? 28.526 -7.771 -16.711 1.00 50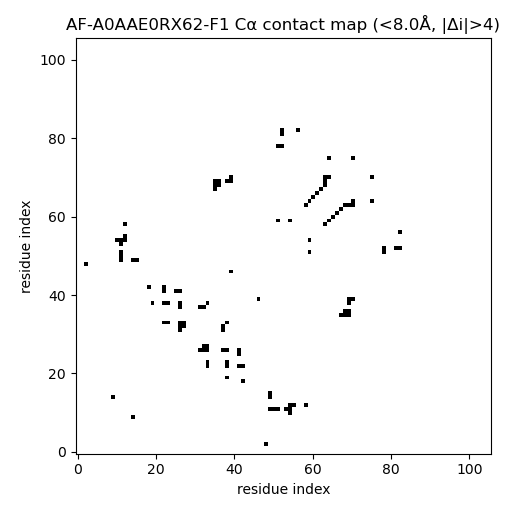.53 90 GLN A CA 1
ATOM 719 C C . GLN A 1 90 ? 29.686 -6.784 -16.471 1.00 50.53 90 GLN A C 1
ATOM 721 O O . GLN A 1 90 ? 29.873 -5.833 -17.225 1.00 50.53 90 GLN A O 1
ATOM 726 N N . SER A 1 91 ? 30.539 -7.055 -15.491 1.00 40.50 91 SER A N 1
ATOM 727 C CA . SER A 1 91 ? 31.983 -6.798 -15.617 1.00 40.50 91 SER A CA 1
ATOM 728 C C . SER A 1 91 ? 32.721 -7.752 -14.684 1.00 40.50 91 SER A C 1
ATOM 730 O O . SER A 1 91 ? 33.373 -7.378 -13.715 1.00 40.50 91 SER A O 1
ATOM 732 N N . SER A 1 92 ? 32.597 -9.044 -14.985 1.00 43.94 92 SER A N 1
ATOM 733 C CA . SER A 1 92 ? 33.601 -10.016 -14.575 1.00 43.94 92 SER A CA 1
ATOM 734 C C . SER A 1 92 ? 34.774 -9.938 -15.554 1.00 43.94 92 SER A C 1
ATOM 736 O O . SER A 1 92 ? 34.841 -10.700 -16.514 1.00 43.94 92 SER A O 1
ATOM 738 N N . THR A 1 93 ? 35.718 -9.045 -15.281 1.00 36.91 93 THR A N 1
ATOM 739 C CA . THR A 1 93 ? 37.126 -9.334 -15.561 1.00 36.91 93 THR A CA 1
ATOM 740 C C . THR A 1 93 ? 37.849 -9.204 -14.233 1.00 36.91 93 THR A C 1
ATOM 742 O O . THR A 1 93 ? 38.149 -8.104 -13.779 1.00 36.91 93 THR A O 1
ATOM 745 N N . GLN A 1 94 ? 38.081 -10.339 -13.571 1.00 45.62 94 GLN A N 1
ATOM 746 C CA . GLN A 1 94 ? 39.103 -10.391 -12.530 1.00 45.62 94 GLN A CA 1
ATOM 747 C C . GLN A 1 94 ? 40.472 -10.169 -13.187 1.00 45.62 94 GLN A C 1
ATOM 749 O O . GLN A 1 94 ? 40.693 -10.614 -14.316 1.00 45.62 94 GLN A O 1
ATOM 754 N N . PRO A 1 95 ? 41.433 -9.610 -12.445 1.00 39.19 95 PRO A N 1
ATOM 755 C CA . PRO A 1 95 ? 42.567 -10.478 -12.181 1.00 39.19 95 PRO A CA 1
ATOM 756 C C . PRO A 1 95 ? 42.832 -10.671 -10.693 1.00 39.19 95 PRO A C 1
ATOM 758 O O . PRO A 1 95 ? 42.376 -9.950 -9.807 1.00 39.19 95 PRO A O 1
ATOM 761 N N . GLN A 1 96 ? 43.523 -11.777 -10.478 1.00 44.28 96 GLN A N 1
ATOM 762 C CA . GLN A 1 96 ? 43.718 -12.500 -9.245 1.00 44.28 96 GLN A CA 1
ATOM 763 C C . GLN A 1 96 ? 44.640 -11.784 -8.252 1.00 44.28 96 GLN A C 1
ATOM 765 O O . GLN A 1 96 ? 45.546 -11.039 -8.606 1.00 44.28 96 GLN A O 1
ATOM 770 N N . LYS A 1 97 ? 44.388 -12.126 -6.987 1.00 47.19 97 LYS A N 1
ATOM 771 C CA . LYS A 1 97 ? 45.208 -11.960 -5.783 1.00 47.19 97 LYS A CA 1
ATOM 772 C C . LYS A 1 97 ? 46.725 -11.970 -6.034 1.00 47.19 97 LYS A C 1
ATOM 774 O O . LYS A 1 97 ? 47.228 -12.955 -6.568 1.00 47.19 97 LYS A O 1
ATOM 779 N N . THR A 1 98 ? 47.436 -11.067 -5.359 1.00 34.19 98 THR A N 1
ATOM 780 C CA . THR A 1 98 ? 48.666 -11.462 -4.657 1.00 34.19 98 THR A CA 1
ATOM 781 C C . THR A 1 98 ? 48.811 -10.698 -3.346 1.00 34.19 98 THR A C 1
ATOM 783 O O . THR A 1 98 ? 48.806 -9.474 -3.291 1.00 34.19 98 THR A O 1
ATOM 786 N N . HIS A 1 99 ? 48.884 -11.479 -2.277 1.00 34.81 99 HIS A N 1
ATOM 787 C CA . HIS A 1 99 ? 49.287 -11.094 -0.934 1.00 34.81 99 HIS A CA 1
ATOM 788 C C . HIS A 1 99 ? 50.814 -10.872 -0.898 1.00 34.81 99 HIS A C 1
ATOM 790 O O . HIS A 1 99 ? 51.522 -11.479 -1.697 1.00 34.81 99 HIS A O 1
ATOM 796 N N . LEU A 1 100 ? 51.269 -10.108 0.103 1.00 35.69 100 LEU A N 1
ATOM 797 C CA . LEU A 1 100 ? 52.628 -9.970 0.668 1.00 35.69 100 LEU A CA 1
ATOM 798 C C . LEU A 1 100 ? 53.470 -8.713 0.363 1.00 35.69 100 LEU A C 1
ATOM 800 O O . LEU A 1 100 ? 54.104 -8.582 -0.674 1.00 35.69 100 LEU A O 1
ATOM 804 N N . SER A 1 101 ? 53.645 -7.971 1.466 1.00 31.14 101 SER A N 1
ATOM 805 C CA . SER A 1 101 ? 54.924 -7.606 2.102 1.00 31.14 101 SER A CA 1
ATOM 806 C C . SER A 1 101 ? 55.448 -6.181 1.898 1.00 31.14 101 SER A C 1
ATOM 808 O O . SER A 1 101 ? 55.975 -5.800 0.861 1.00 31.14 101 SER A O 1
ATOM 810 N N . THR A 1 102 ? 55.363 -5.431 2.998 1.00 40.91 102 THR A N 1
ATOM 811 C CA . THR A 1 102 ? 56.338 -4.448 3.480 1.00 40.91 102 THR A CA 1
ATOM 812 C C . THR A 1 102 ? 57.775 -4.723 3.014 1.00 40.91 102 THR A C 1
ATOM 814 O O . THR A 1 102 ? 58.329 -5.729 3.446 1.00 40.91 102 THR A O 1
ATOM 817 N N . LYS A 1 103 ? 58.423 -3.788 2.291 1.00 38.06 103 LYS A N 1
ATOM 818 C CA . LYS A 1 103 ? 59.815 -3.352 2.566 1.00 38.06 103 LYS A CA 1
ATOM 819 C C . LYS A 1 103 ? 60.259 -2.123 1.744 1.00 38.06 103 LYS A C 1
ATOM 821 O O . LYS A 1 103 ? 60.270 -2.155 0.525 1.00 38.06 103 LYS A O 1
ATOM 826 N N . GLU A 1 104 ? 60.606 -1.072 2.485 1.00 37.31 104 GLU A N 1
ATOM 827 C CA . GLU A 1 104 ? 61.688 -0.074 2.344 1.00 37.31 104 GLU A CA 1
ATOM 828 C C . GLU A 1 104 ? 62.367 0.263 0.987 1.00 37.31 104 GLU A C 1
ATOM 830 O O . GLU A 1 104 ? 62.872 -0.611 0.291 1.00 37.31 104 GLU A O 1
ATOM 835 N N . ARG A 1 105 ? 62.622 1.583 0.846 1.00 32.41 105 ARG A N 1
ATOM 836 C CA . ARG A 1 105 ? 63.849 2.260 0.349 1.00 32.41 105 ARG A CA 1
ATOM 837 C C . ARG A 1 105 ? 64.054 2.418 -1.169 1.00 32.41 105 ARG A C 1
ATOM 839 O O . ARG A 1 105 ? 64.488 1.490 -1.839 1.00 32.41 105 ARG A O 1
ATOM 846 N N . CYS A 1 106 ? 63.891 3.658 -1.639 1.00 36.38 106 CYS A N 1
ATOM 847 C CA . CYS A 1 106 ? 64.965 4.567 -2.080 1.00 36.38 106 CYS A CA 1
ATOM 848 C C . CYS A 1 106 ? 64.489 6.013 -1.901 1.00 36.38 106 CYS A C 1
ATOM 850 O O . CYS A 1 106 ? 63.276 6.246 -2.099 1.00 36.38 106 CYS A O 1
#

Secondary structure (DSSP, 8-state):
-----TT--S-HHHHHHHHHHHHHHHHHHTT----HHHHHHHHGGGGGTS-TTTS-HHHIIIIIIII---S-HHHHHHHHHHHHGGG-SS----------------

Organism: NCBI:txid2493646

Mean predicted aligned error: 12.88 Å

pLDDT: mean 72.32, std 18.62, range [31.14, 90.44]

Sequence (106 aa):
MVLTQEELCASEEEVYEAMKDWARNACAQRNILSSGENLRKVLGGLLNLIRFSVMDQNYFADEVAIDDKILNPRQKIIFSKNFCTVTWTQSSTQPQKTHLSTKERC

Foldseek 3Di:
DPLPDPDDPDALVVVVVVLLVVLCVVCVVVVHDSALVSSLVSCPCVVVSRDLLRDDPVCCVPPVVPPRVVDDPVRSVVSNVSVVVPPPPDDPDDDDDDDDDDDDDD

Solvent-accessible surface area (backbone atoms only — not comparable to full-atom values): 6848 Å² total; per-residue (Å²): 138,90,86,82,64,98,79,60,97,61,54,57,59,56,53,49,52,54,49,50,52,49,26,42,50,52,23,55,77,66,75,42,73,75,42,29,65,48,34,33,63,68,41,51,74,58,62,75,72,57,56,70,77,77,34,58,68,66,57,42,50,58,53,52,66,64,66,41,60,49,60,52,73,69,53,49,54,56,48,53,48,61,69,64,66,77,78,79,84,82,84,90,72,81,82,81,89,80,88,88,80,92,81,86,88,133